Protein AF-A0A3N5S0T9-F1 (afdb_monomer)

Mean predicted aligned error: 6.92 Å

Radius of gyration: 11.14 Å; Cα contacts (8 Å, |Δi|>4): 44; chains: 1; bounding box: 21×17×29 Å

pLDDT: mean 83.08, std 15.86, range [54.78, 97.75]

Nearest PDB structures (foldseek):
  6bxn-assembly1_A  TM=4.718E-01  e=2.236E+00  Candidatus Methanoperedens nitratireducens
  1kmn-assembly1_B  TM=3.315E-01  e=2.577E+00  Escherichia coli

Secondary structure (DSSP, 8-state):
-EEEEEE-SHHHHHHHTTTHHHHHHHSEEEEEE---S--HHHHHHHHHT-

Foldseek 3Di:
DEEEAEEEDPVCLVVCVVVQVVCVVVHNYHYHYPPHPDPPPPVVVSVVVD

Sequence (50 aa):
MKIMTVLGTRPEIIRLSRIIPQLDSLADHVLVHTGQNFDTRLSDIFFADL

Structure (mmCIF, N/CA/C/O backbone):
data_AF-A0A3N5S0T9-F1
#
_entry.id   AF-A0A3N5S0T9-F1
#
loop_
_atom_site.group_PDB
_atom_site.id
_atom_site.type_symbol
_atom_site.label_atom_id
_atom_site.label_alt_id
_atom_site.label_comp_id
_atom_site.label_asym_id
_atom_site.label_entity_id
_atom_site.label_seq_id
_atom_site.pdbx_PDB_ins_code
_atom_site.Cartn_x
_atom_site.Cartn_y
_atom_site.Cartn_z
_atom_site.occupancy
_atom_site.B_iso_or_equiv
_atom_site.auth_seq_id
_atom_site.auth_comp_id
_atom_site.auth_asym_id
_atom_site.auth_atom_id
_atom_site.pdbx_PDB_model_num
ATOM 1 N N . MET A 1 1 ? -10.363 4.856 12.970 1.00 91.94 1 MET A N 1
ATOM 2 C CA . MET A 1 1 ? -10.002 6.041 12.155 1.00 91.94 1 MET A CA 1
ATOM 3 C C . MET A 1 1 ? -9.951 5.600 10.702 1.00 91.94 1 MET A C 1
ATOM 5 O O . MET A 1 1 ? -9.546 4.467 10.484 1.00 91.94 1 MET A O 1
ATOM 9 N N . LYS A 1 2 ? -10.387 6.428 9.746 1.00 96.88 2 LYS A N 1
ATOM 10 C CA . LYS A 1 2 ? -10.268 6.107 8.315 1.00 96.88 2 LYS A CA 1
ATOM 11 C C . LYS A 1 2 ? -8.987 6.720 7.764 1.00 96.88 2 LYS A C 1
ATOM 13 O O . LYS A 1 2 ? -8.766 7.911 7.985 1.00 96.88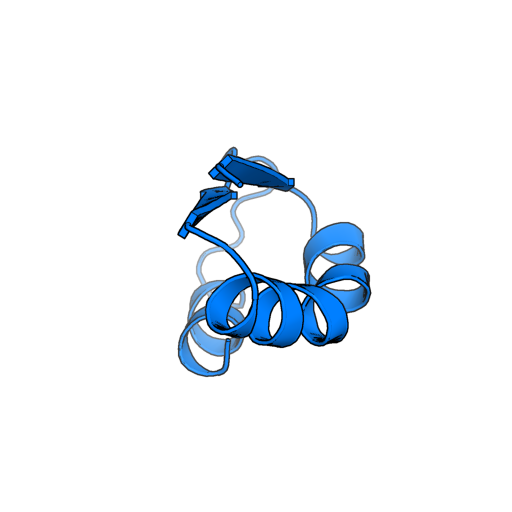 2 LYS A O 1
ATOM 18 N N . ILE A 1 3 ? -8.157 5.923 7.100 1.00 97.62 3 ILE A N 1
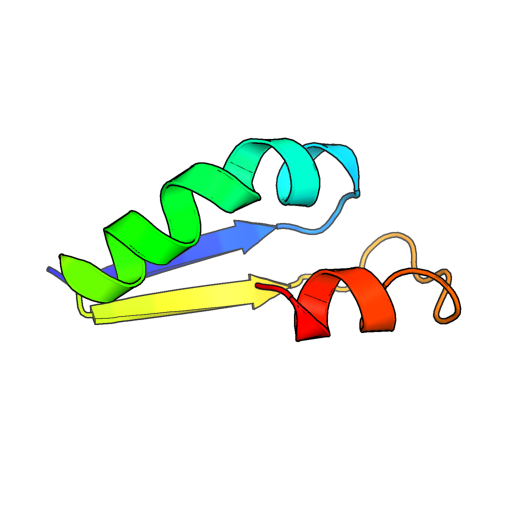ATOM 19 C CA . ILE A 1 3 ? -6.869 6.359 6.543 1.00 97.62 3 ILE A CA 1
ATOM 20 C C . ILE A 1 3 ? -6.826 5.980 5.067 1.00 97.62 3 ILE A C 1
ATOM 22 O O . ILE A 1 3 ? -7.201 4.872 4.702 1.00 97.62 3 ILE A O 1
ATOM 26 N N . MET A 1 4 ? -6.350 6.889 4.220 1.00 97.44 4 MET A N 1
ATOM 27 C CA . MET A 1 4 ? -6.088 6.606 2.814 1.00 97.44 4 MET A CA 1
ATOM 28 C C . MET A 1 4 ? -4.616 6.861 2.505 1.00 97.44 4 MET A C 1
ATOM 30 O O . MET A 1 4 ? -4.132 7.972 2.724 1.00 97.44 4 MET A O 1
ATOM 34 N N . THR A 1 5 ? -3.926 5.855 1.973 1.00 96.12 5 THR A N 1
ATOM 35 C CA . THR A 1 5 ? -2.556 5.989 1.467 1.00 96.12 5 THR A CA 1
ATOM 36 C C . THR A 1 5 ? -2.598 6.048 -0.052 1.00 96.12 5 THR A C 1
ATOM 38 O O . THR A 1 5 ? -3.097 5.129 -0.693 1.00 96.12 5 THR A O 1
ATOM 41 N N . VAL A 1 6 ? -2.075 7.127 -0.635 1.00 94.88 6 VAL A N 1
ATOM 42 C CA . VAL A 1 6 ? -1.975 7.305 -2.089 1.00 94.88 6 VAL A CA 1
ATOM 43 C C . V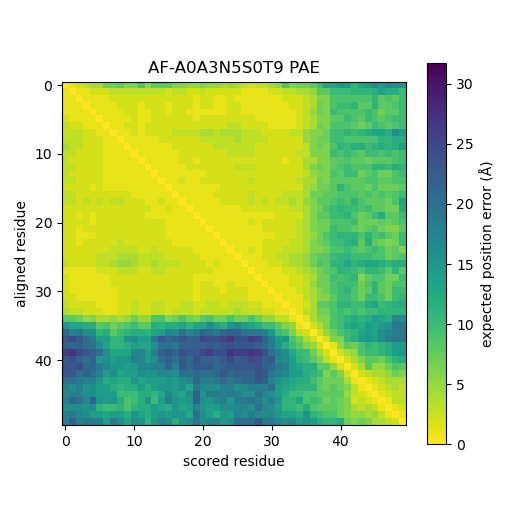AL A 1 6 ? -0.507 7.219 -2.488 1.00 94.88 6 VAL A C 1
ATOM 45 O O . VAL A 1 6 ? 0.321 7.925 -1.916 1.00 94.88 6 VAL A O 1
ATOM 48 N N . LEU A 1 7 ? -0.179 6.369 -3.459 1.00 92.19 7 LEU A N 1
ATOM 49 C CA . LEU A 1 7 ? 1.181 6.223 -3.982 1.00 92.19 7 LEU A CA 1
ATOM 50 C C . LEU A 1 7 ? 1.171 5.988 -5.496 1.00 92.19 7 LEU A C 1
ATOM 52 O O . LEU A 1 7 ? 0.147 5.619 -6.071 1.00 92.19 7 LEU A O 1
ATOM 56 N N . GLY A 1 8 ? 2.292 6.233 -6.164 1.00 87.12 8 GLY A N 1
ATOM 57 C CA . GLY A 1 8 ? 2.395 6.096 -7.618 1.00 87.12 8 GLY A CA 1
ATOM 58 C C . GLY A 1 8 ? 3.796 5.835 -8.147 1.00 87.12 8 GLY A C 1
ATOM 59 O O . GLY A 1 8 ? 3.971 5.726 -9.352 1.00 87.12 8 GLY A O 1
ATOM 60 N N . THR A 1 9 ? 4.814 5.765 -7.295 1.00 86.50 9 THR A N 1
ATOM 61 C CA . THR A 1 9 ? 6.198 5.551 -7.725 1.00 86.50 9 THR A CA 1
ATOM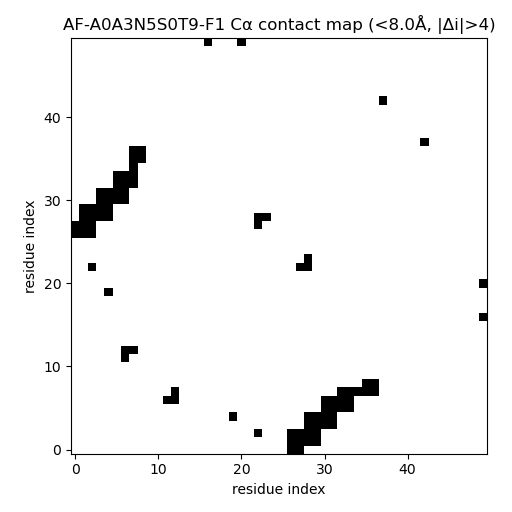 62 C C . THR A 1 9 ? 6.846 4.397 -6.969 1.00 86.50 9 THR A C 1
ATOM 64 O O . THR A 1 9 ? 6.523 4.107 -5.817 1.00 86.50 9 THR A O 1
ATOM 67 N N . ARG A 1 10 ? 7.833 3.744 -7.594 1.00 85.00 10 ARG A N 1
ATOM 68 C CA . ARG A 1 10 ? 8.582 2.642 -6.967 1.00 85.00 10 ARG A CA 1
ATOM 69 C C . ARG A 1 10 ? 9.231 3.030 -5.622 1.00 85.00 10 ARG A C 1
ATOM 71 O O . ARG A 1 10 ? 9.130 2.234 -4.690 1.00 85.00 10 ARG A O 1
ATOM 78 N N . PRO A 1 11 ? 9.852 4.219 -5.456 1.00 88.75 11 PRO A N 1
ATOM 79 C CA . PRO A 1 11 ? 10.374 4.639 -4.154 1.00 88.75 11 PRO A CA 1
ATOM 80 C C . PRO A 1 11 ? 9.301 4.778 -3.065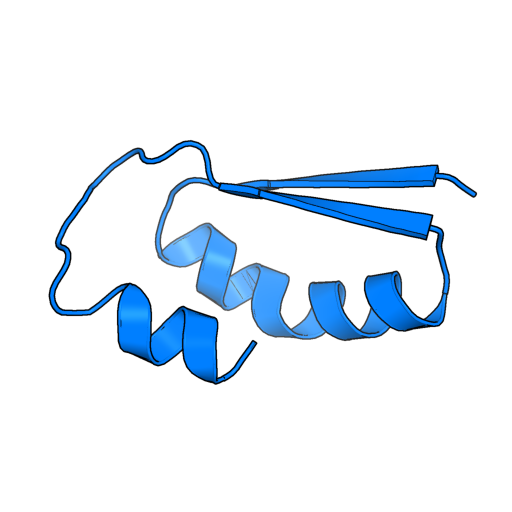 1.00 88.75 11 PRO A C 1
ATOM 82 O O . PRO A 1 11 ? 9.586 4.486 -1.905 1.00 88.75 11 PRO A O 1
ATOM 85 N N . GLU A 1 12 ? 8.079 5.196 -3.408 1.00 91.62 12 GLU A N 1
ATOM 86 C CA . GLU A 1 12 ? 6.968 5.266 -2.448 1.00 91.62 12 GLU A CA 1
ATOM 87 C C . GLU A 1 12 ? 6.537 3.870 -2.000 1.00 91.62 12 GLU A C 1
ATOM 89 O O . GLU A 1 12 ? 6.446 3.640 -0.797 1.00 91.62 12 GLU A O 1
ATOM 94 N N . ILE A 1 13 ? 6.372 2.923 -2.934 1.00 88.81 13 ILE A N 1
ATOM 95 C CA . ILE A 1 13 ? 6.028 1.521 -2.625 1.00 88.81 13 ILE A CA 1
ATOM 96 C C . ILE A 1 13 ? 7.059 0.919 -1.662 1.00 88.81 13 ILE A C 1
ATOM 98 O O . ILE A 1 13 ? 6.697 0.390 -0.612 1.00 88.81 13 ILE A O 1
ATOM 102 N N . ILE A 1 14 ? 8.355 1.065 -1.966 1.00 89.62 14 ILE A N 1
ATOM 103 C CA . ILE A 1 14 ? 9.436 0.527 -1.124 1.00 89.62 14 ILE A CA 1
ATOM 104 C C . ILE A 1 14 ? 9.373 1.120 0.288 1.00 89.62 14 ILE A C 1
ATOM 106 O O . ILE A 1 14 ? 9.429 0.379 1.270 1.00 89.62 14 ILE A O 1
ATOM 110 N N . ARG A 1 15 ? 9.237 2.445 0.410 1.00 92.88 15 ARG A N 1
ATOM 111 C CA . ARG A 1 15 ? 9.221 3.126 1.715 1.00 92.88 15 ARG A CA 1
ATOM 112 C C . ARG A 1 15 ? 7.966 2.815 2.529 1.00 92.88 15 ARG A C 1
ATOM 114 O O . ARG A 1 15 ? 8.054 2.732 3.752 1.00 92.88 15 ARG A O 1
ATOM 121 N N . LEU A 1 16 ? 6.822 2.654 1.868 1.00 94.75 16 LEU A N 1
ATOM 122 C CA . LEU A 1 16 ? 5.529 2.437 2.518 1.00 94.75 1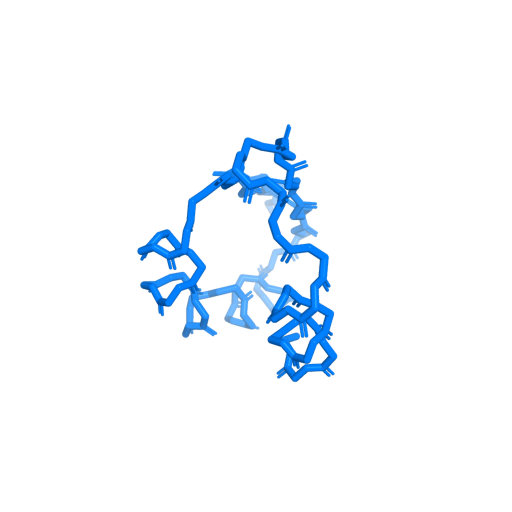6 LEU A CA 1
ATOM 123 C C . LEU A 1 16 ? 5.230 0.960 2.800 1.00 94.75 16 LEU A C 1
ATOM 125 O O . LEU A 1 16 ? 4.393 0.688 3.656 1.00 94.75 16 LEU A O 1
ATOM 129 N N . SER A 1 17 ? 5.956 0.020 2.185 1.00 92.50 17 SER A N 1
ATOM 130 C CA . SER A 1 17 ? 5.792 -1.435 2.378 1.00 92.50 17 SER A CA 1
ATOM 131 C C . SER A 1 17 ? 5.785 -1.899 3.841 1.00 92.50 17 SER A C 1
ATOM 133 O O . SER A 1 17 ? 5.146 -2.887 4.177 1.00 92.50 17 SER A O 1
ATOM 135 N N . ARG A 1 18 ? 6.475 -1.188 4.743 1.00 93.19 18 ARG A N 1
ATOM 136 C CA . ARG A 1 18 ? 6.492 -1.504 6.183 1.00 93.19 18 ARG A CA 1
ATOM 137 C C . ARG A 1 18 ? 5.357 -0.855 6.972 1.00 93.19 18 ARG A C 1
ATOM 139 O O . ARG A 1 18 ? 5.022 -1.342 8.045 1.00 93.19 18 ARG A O 1
ATOM 146 N N . ILE A 1 19 ? 4.809 0.246 6.467 1.00 95.38 19 ILE A N 1
ATOM 147 C CA . ILE A 1 19 ? 3.788 1.047 7.148 1.00 95.38 19 ILE A CA 1
ATOM 148 C C . ILE A 1 19 ? 2.393 0.545 6.779 1.00 95.38 19 ILE A C 1
ATOM 150 O O . ILE A 1 19 ? 1.540 0.451 7.654 1.00 95.38 19 ILE A O 1
ATOM 154 N N . ILE A 1 20 ? 2.173 0.183 5.513 1.00 96.38 20 ILE A N 1
ATOM 155 C CA . ILE A 1 20 ? 0.870 -0.272 5.009 1.00 96.38 20 ILE A CA 1
ATOM 156 C C . ILE A 1 20 ? 0.303 -1.436 5.847 1.00 96.38 20 ILE A C 1
ATOM 158 O O . ILE A 1 20 ? -0.782 -1.245 6.392 1.00 96.38 20 ILE A O 1
ATOM 162 N N . PRO A 1 21 ? 1.046 -2.529 6.132 1.00 95.69 21 PRO A N 1
ATOM 163 C CA . PRO A 1 21 ? 0.518 -3.630 6.946 1.00 95.69 21 PRO A CA 1
ATOM 164 C C . PRO A 1 21 ? 0.169 -3.219 8.382 1.00 95.69 21 PRO A C 1
ATOM 166 O O . PRO A 1 21 ? -0.732 -3.771 9.012 1.00 95.69 21 PRO A O 1
ATOM 169 N N . GLN A 1 22 ? 0.887 -2.232 8.929 1.00 96.69 22 GLN A N 1
ATOM 170 C CA . GLN A 1 22 ? 0.577 -1.695 10.252 1.00 96.69 22 GLN A CA 1
ATOM 171 C C . GLN A 1 22 ? -0.724 -0.895 10.211 1.00 96.69 22 GLN A C 1
ATOM 173 O O . GLN A 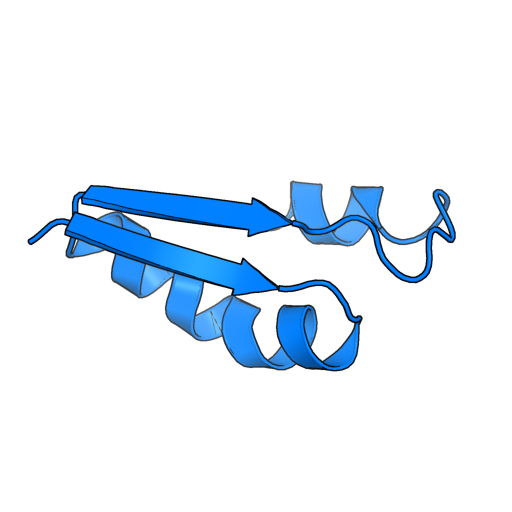1 22 ? -1.564 -1.063 11.094 1.00 96.69 22 GLN A O 1
ATOM 178 N N . LEU A 1 23 ? -0.918 -0.066 9.183 1.00 96.88 23 LEU A N 1
ATOM 179 C CA . LEU A 1 23 ? -2.151 0.695 8.996 1.00 96.88 23 LEU A CA 1
ATOM 180 C C . LEU A 1 23 ? -3.353 -0.220 8.746 1.00 96.88 23 LEU A C 1
ATOM 182 O O . LEU A 1 23 ? -4.396 0.024 9.348 1.00 96.88 23 LEU A O 1
ATOM 186 N N . ASP A 1 24 ? -3.185 -1.296 7.973 1.00 95.38 24 ASP A N 1
ATOM 187 C CA . ASP A 1 24 ? -4.224 -2.312 7.742 1.00 95.38 24 ASP A CA 1
ATOM 188 C C . ASP A 1 24 ? -4.690 -2.968 9.052 1.00 95.38 24 ASP A C 1
ATOM 190 O O . ASP A 1 24 ? -5.866 -3.287 9.213 1.00 95.38 24 ASP A O 1
ATOM 194 N N . SER A 1 25 ? -3.785 -3.130 10.026 1.00 96.50 25 SER A N 1
ATOM 195 C CA . SER A 1 25 ? -4.117 -3.702 11.340 1.00 96.50 25 SER A CA 1
ATOM 196 C C . SER A 1 25 ? -4.703 -2.703 12.349 1.00 96.50 25 SER A C 1
ATOM 198 O O . SER A 1 25 ? -5.345 -3.111 13.318 1.00 96.50 25 SER A O 1
ATOM 200 N N . LEU A 1 26 ? -4.471 -1.399 12.160 1.00 97.44 26 LEU A N 1
ATOM 201 C CA . LEU A 1 26 ? -4.777 -0.356 13.151 1.00 97.44 26 LEU A CA 1
ATOM 202 C C . LEU A 1 26 ? -5.931 0.567 12.733 1.00 97.44 26 LEU A C 1
ATOM 204 O O . LEU A 1 26 ? -6.453 1.318 13.565 1.00 97.44 26 LEU A O 1
ATOM 208 N N . ALA A 1 27 ? -6.321 0.557 11.459 1.00 96.94 27 ALA A N 1
ATOM 209 C CA . ALA A 1 27 ? -7.297 1.481 10.901 1.00 96.94 27 ALA A CA 1
ATOM 210 C C . ALA A 1 27 ? -8.138 0.852 9.781 1.00 96.94 27 ALA A C 1
ATOM 212 O O . ALA A 1 27 ? -7.782 -0.161 9.195 1.00 96.94 27 ALA A O 1
ATOM 213 N N . A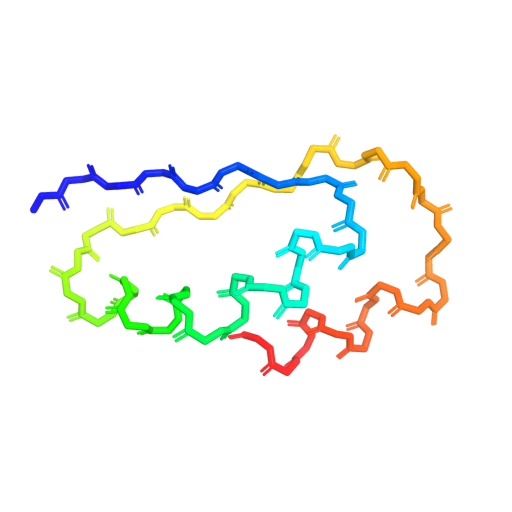SP A 1 28 ? -9.254 1.510 9.461 1.00 97.56 28 ASP A N 1
ATOM 214 C CA . ASP A 1 28 ? -9.983 1.278 8.211 1.00 97.56 28 ASP A CA 1
ATOM 215 C C . ASP A 1 28 ? -9.171 1.955 7.096 1.00 97.56 28 ASP A C 1
ATOM 217 O O . ASP A 1 28 ? -9.262 3.176 6.898 1.00 97.56 28 ASP A O 1
ATOM 221 N N . HIS A 1 29 ? -8.249 1.186 6.512 1.00 97.75 29 HIS A N 1
ATOM 222 C CA . HIS A 1 29 ? -7.210 1.670 5.613 1.00 97.75 29 HIS A CA 1
ATOM 223 C C . HIS A 1 29 ? -7.538 1.358 4.149 1.00 97.75 29 HIS A C 1
ATOM 225 O O . HIS A 1 29 ? -7.869 0.234 3.785 1.00 97.75 29 HIS A O 1
ATOM 231 N N . VAL A 1 30 ? -7.427 2.378 3.297 1.00 96.62 30 VAL A N 1
ATOM 232 C CA . VAL A 1 30 ? -7.598 2.269 1.846 1.00 96.62 30 VAL A CA 1
ATOM 233 C C . VAL A 1 30 ? -6.287 2.632 1.160 1.00 96.62 30 VAL A C 1
ATOM 235 O O . VAL A 1 30 ? -5.801 3.757 1.291 1.00 96.62 30 VAL A O 1
ATOM 238 N N . LEU A 1 31 ? -5.739 1.705 0.381 1.00 94.75 31 LEU A N 1
ATOM 239 C CA . LEU A 1 31 ? -4.566 1.943 -0.454 1.00 94.75 31 LEU A CA 1
ATOM 240 C C . LEU A 1 31 ? -4.996 2.294 -1.886 1.00 94.75 31 LEU A C 1
ATOM 242 O O . LEU A 1 31 ? -5.745 1.550 -2.516 1.00 94.75 31 LEU A O 1
ATOM 246 N N . VAL A 1 32 ? -4.506 3.417 -2.413 1.00 93.88 32 VAL A N 1
ATOM 247 C CA . VAL A 1 32 ? -4.770 3.877 -3.783 1.00 93.88 32 VAL A CA 1
ATOM 248 C C . VAL A 1 32 ? -3.457 4.003 -4.547 1.00 93.88 32 VAL A C 1
ATOM 250 O O . VAL A 1 32 ? -2.597 4.817 -4.211 1.00 93.88 32 VAL A O 1
ATOM 253 N N . HIS A 1 33 ? -3.327 3.230 -5.621 1.00 88.94 33 HIS A N 1
ATOM 254 C CA . HIS A 1 33 ? -2.226 3.353 -6.570 1.00 88.94 33 HIS A CA 1
ATOM 255 C C . HIS A 1 33 ? -2.634 4.257 -7.744 1.00 88.94 33 HIS A C 1
ATOM 257 O O . HIS A 1 33 ? -3.608 3.968 -8.435 1.00 88.94 33 HIS A O 1
ATOM 263 N N . THR A 1 34 ? -1.894 5.336 -8.007 1.00 88.75 34 THR A N 1
ATOM 264 C CA . THR A 1 34 ? -2.252 6.334 -9.039 1.00 88.75 34 THR A CA 1
ATOM 265 C C . THR A 1 34 ? -1.919 5.908 -10.469 1.00 88.75 34 THR A C 1
ATOM 267 O O . THR A 1 34 ? -2.352 6.558 -11.418 1.00 88.75 34 THR A O 1
ATOM 270 N N . GLY A 1 35 ? -1.156 4.826 -10.650 1.00 73.19 35 GLY A N 1
ATOM 271 C CA . GLY A 1 35 ? -0.826 4.291 -11.976 1.00 73.19 35 GLY A CA 1
ATOM 272 C C . GLY A 1 35 ? 0.238 5.085 -12.738 1.00 73.19 35 GLY A C 1
ATOM 273 O O . GLY A 1 35 ? 0.410 4.868 -13.935 1.00 73.19 35 GLY A O 1
ATOM 274 N N . GLN A 1 36 ? 0.963 5.999 -12.084 1.00 63.34 36 GLN A N 1
ATOM 275 C CA . GLN A 1 36 ? 2.086 6.688 -12.725 1.00 63.34 36 GLN A CA 1
ATOM 276 C C . GLN A 1 36 ? 3.288 5.727 -12.881 1.00 63.34 36 GLN A C 1
ATOM 278 O O . GLN A 1 36 ? 3.578 4.942 -11.991 1.00 63.34 36 GLN A O 1
ATOM 283 N N . ASN A 1 37 ? 3.983 5.756 -14.027 1.00 60.66 37 ASN A N 1
ATOM 284 C CA . ASN A 1 37 ? 5.114 4.865 -14.374 1.00 60.66 37 ASN A CA 1
ATOM 285 C C . ASN A 1 37 ? 4.797 3.351 -14.407 1.00 60.66 37 ASN A C 1
ATOM 287 O O . ASN A 1 37 ? 5.335 2.559 -13.631 1.00 60.66 37 ASN A O 1
ATOM 291 N N . PHE A 1 38 ? 3.961 2.941 -15.362 1.00 57.88 38 PHE A N 1
ATOM 292 C CA . PHE A 1 38 ? 3.556 1.550 -15.574 1.00 57.88 38 PHE A CA 1
ATOM 293 C C . PHE A 1 38 ? 4.607 0.766 -16.393 1.00 57.88 38 PHE A C 1
ATOM 295 O O . PHE A 1 38 ? 4.559 0.739 -17.620 1.00 57.88 38 PHE A O 1
ATOM 302 N N . ASP A 1 39 ? 5.557 0.113 -15.717 1.00 60.41 39 ASP A N 1
ATOM 303 C CA . ASP A 1 39 ? 6.169 -1.116 -16.247 1.00 60.41 39 ASP A CA 1
ATOM 304 C C . ASP A 1 39 ? 5.476 -2.300 -15.562 1.00 60.41 39 ASP A C 1
ATOM 306 O O . ASP A 1 39 ? 5.754 -2.637 -14.406 1.00 60.41 39 ASP A O 1
ATOM 310 N N . THR A 1 40 ? 4.513 -2.885 -16.276 1.00 54.78 40 THR A N 1
ATOM 311 C CA . THR A 1 40 ? 3.641 -3.981 -15.823 1.00 54.78 40 THR A CA 1
ATOM 312 C C . THR A 1 40 ? 4.402 -5.183 -15.297 1.00 54.78 40 THR A C 1
ATOM 314 O O . THR A 1 40 ? 3.931 -5.870 -14.399 1.00 54.78 40 THR A O 1
ATOM 317 N N . ARG A 1 41 ? 5.600 -5.452 -15.820 1.00 55.78 41 ARG A N 1
ATOM 318 C CA . ARG A 1 41 ? 6.296 -6.716 -15.560 1.00 55.78 41 ARG A CA 1
ATOM 319 C C . ARG A 1 41 ? 6.911 -6.818 -14.165 1.00 55.78 41 ARG A C 1
ATOM 321 O O . ARG A 1 41 ? 7.253 -7.923 -13.756 1.00 55.78 41 ARG A O 1
ATOM 328 N N . LEU A 1 42 ? 7.099 -5.699 -13.461 1.00 55.22 42 LEU A N 1
ATOM 329 C CA . LEU A 1 42 ? 7.724 -5.668 -12.128 1.00 55.22 42 LEU A CA 1
ATOM 330 C C . LEU A 1 42 ? 6.794 -5.176 -11.012 1.00 55.22 42 LEU A C 1
ATOM 332 O O . LEU A 1 42 ? 7.115 -5.358 -9.840 1.00 55.22 42 LEU A O 1
ATOM 336 N N . SER A 1 43 ? 5.673 -4.546 -11.366 1.00 57.62 43 SER A N 1
ATOM 337 C CA . SER A 1 43 ? 4.678 -4.047 -10.413 1.00 57.62 43 SER A CA 1
ATOM 338 C C . SER A 1 43 ? 3.933 -5.203 -9.740 1.00 57.62 43 SER A C 1
ATOM 340 O O . SER A 1 43 ? 3.836 -5.249 -8.518 1.00 57.62 43 SER A O 1
ATOM 342 N N . ASP A 1 44 ? 3.491 -6.184 -10.527 1.00 60.50 44 ASP A N 1
ATOM 343 C CA . ASP A 1 44 ? 2.595 -7.247 -10.055 1.00 60.50 44 ASP A CA 1
ATOM 344 C C . ASP A 1 44 ? 3.230 -8.155 -8.991 1.00 60.50 44 ASP A C 1
ATOM 346 O O . ASP A 1 44 ? 2.551 -8.588 -8.067 1.00 60.50 44 ASP A O 1
ATOM 350 N N . ILE A 1 45 ? 4.546 -8.392 -9.068 1.00 63.28 45 ILE A N 1
ATOM 351 C CA . ILE A 1 45 ? 5.272 -9.202 -8.075 1.00 63.28 45 ILE A CA 1
ATOM 352 C C . ILE A 1 45 ? 5.330 -8.477 -6.723 1.00 63.28 45 ILE A C 1
ATOM 354 O O . ILE A 1 45 ? 5.132 -9.096 -5.687 1.00 63.28 45 ILE A O 1
ATOM 358 N N . PHE A 1 46 ? 5.552 -7.158 -6.721 1.00 61.69 46 PHE A N 1
ATOM 359 C CA . PHE A 1 46 ? 5.625 -6.378 -5.482 1.00 61.69 46 PHE A CA 1
ATOM 360 C C . PHE A 1 46 ? 4.271 -6.246 -4.784 1.00 61.69 46 PHE A C 1
ATOM 362 O O . PHE A 1 46 ? 4.237 -6.222 -3.560 1.00 61.69 46 PHE A O 1
ATOM 369 N N . PHE A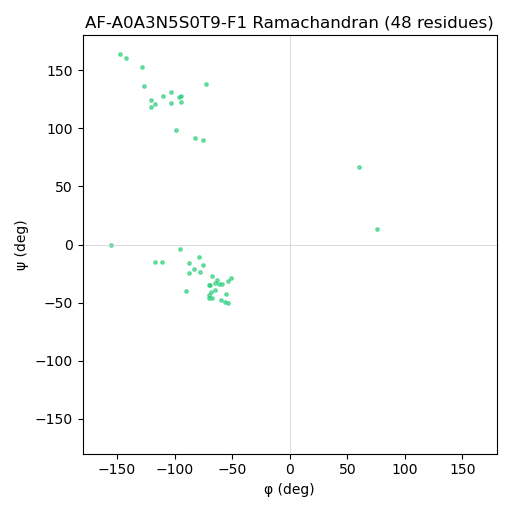 1 47 ? 3.174 -6.148 -5.540 1.00 60.41 47 PHE A N 1
ATOM 370 C CA . PHE A 1 47 ? 1.825 -6.074 -4.970 1.00 60.41 47 PHE A CA 1
ATOM 371 C C . PHE A 1 47 ? 1.284 -7.428 -4.513 1.00 60.41 47 PHE A C 1
ATOM 373 O O . PHE A 1 47 ? 0.416 -7.453 -3.654 1.00 60.41 47 PHE A O 1
ATOM 380 N N . ALA A 1 48 ? 1.777 -8.543 -5.058 1.00 64.88 48 ALA A N 1
ATOM 381 C CA . ALA A 1 48 ? 1.405 -9.867 -4.563 1.00 64.88 48 ALA A CA 1
ATOM 382 C C . ALA A 1 48 ? 1.945 -10.144 -3.144 1.00 64.88 48 ALA A C 1
ATOM 384 O O . ALA A 1 48 ? 1.345 -10.928 -2.412 1.00 64.88 48 ALA A O 1
ATOM 385 N N . ASP A 1 49 ? 3.054 -9.498 -2.771 1.00 61.19 49 ASP A N 1
ATOM 386 C CA . ASP A 1 49 ? 3.731 -9.667 -1.478 1.00 61.19 49 ASP A CA 1
ATOM 387 C C . ASP A 1 49 ? 3.321 -8.623 -0.417 1.00 61.19 49 ASP A C 1
ATOM 389 O O . ASP A 1 49 ? 3.813 -8.679 0.716 1.00 61.19 49 ASP A O 1
ATOM 393 N N . LEU A 1 50 ? 2.478 -7.651 -0.783 1.00 59.81 50 LEU A N 1
ATOM 394 C CA . LEU A 1 50 ? 2.065 -6.521 0.057 1.00 59.81 50 LEU A CA 1
ATOM 395 C C . LEU A 1 50 ? 0.644 -6.731 0.581 1.00 59.81 50 LEU A C 1
ATOM 397 O O . LEU A 1 50 ? 0.468 -6.560 1.807 1.00 59.81 50 LEU A O 1
#

Solvent-accessible surface area (backbone atoms only — not comparable to full-atom values): 3152 Å² total; per-residue (Å²): 102,82,45,75,50,77,44,44,47,71,71,51,53,64,69,39,62,73,50,51,63,52,40,59,75,72,32,59,56,44,81,43,76,72,68,49,84,80,59,70,88,63,50,59,66,57,60,74,78,103